Protein AF-A0A959FHJ7-F1 (afdb_monomer)

Structure (mmCIF, N/CA/C/O backbone):
data_AF-A0A959FHJ7-F1
#
_entry.id   AF-A0A959FHJ7-F1
#
loop_
_atom_site.group_PDB
_atom_site.id
_atom_site.type_symbol
_atom_site.label_atom_id
_atom_site.label_alt_id
_atom_site.label_comp_id
_atom_site.label_asym_id
_atom_site.label_entity_id
_atom_site.label_seq_id
_atom_site.pdbx_PDB_ins_code
_atom_site.Cartn_x
_atom_site.Cartn_y
_atom_site.Cartn_z
_atom_site.occupancy
_atom_site.B_iso_or_equiv
_atom_site.auth_seq_id
_atom_site.auth_comp_id
_atom_site.auth_asym_id
_atom_site.auth_atom_id
_atom_site.pdbx_PDB_model_num
ATOM 1 N N . HIS A 1 1 ? 19.401 1.268 -9.804 1.00 52.44 1 HIS A N 1
ATOM 2 C CA . HIS A 1 1 ? 18.261 1.206 -8.872 1.00 52.44 1 HIS A CA 1
ATOM 3 C C . HIS A 1 1 ? 18.418 -0.104 -8.125 1.00 52.44 1 HIS A C 1
ATOM 5 O O . HIS A 1 1 ? 18.170 -1.148 -8.712 1.00 52.44 1 HIS A O 1
ATOM 11 N N . ASP A 1 2 ? 18.992 -0.051 -6.926 1.00 54.94 2 ASP A N 1
ATOM 12 C CA . ASP A 1 2 ? 19.372 -1.228 -6.138 1.00 54.94 2 ASP A CA 1
ATOM 13 C C . ASP A 1 2 ? 18.805 -1.059 -4.726 1.00 54.94 2 ASP A C 1
ATOM 15 O O . ASP A 1 2 ? 19.416 -0.477 -3.833 1.00 54.94 2 ASP A O 1
ATOM 19 N N . SER A 1 3 ? 17.532 -1.406 -4.573 1.00 65.44 3 SER A N 1
ATOM 20 C CA . SER A 1 3 ? 16.835 -1.376 -3.290 1.00 65.44 3 SER A CA 1
ATOM 21 C C . SER A 1 3 ? 15.791 -2.479 -3.285 1.00 65.44 3 SER A C 1
ATOM 23 O O . SER A 1 3 ? 15.096 -2.698 -4.283 1.00 65.44 3 SER A O 1
ATOM 25 N N . SER A 1 4 ? 15.689 -3.192 -2.167 1.00 71.94 4 SER A N 1
ATOM 26 C CA . SER A 1 4 ? 14.669 -4.217 -1.989 1.00 71.94 4 SER A CA 1
ATOM 27 C C . SER A 1 4 ? 13.278 -3.579 -1.950 1.00 71.94 4 SER A C 1
ATOM 29 O O . SER A 1 4 ? 13.086 -2.459 -1.472 1.00 71.94 4 SER A O 1
ATOM 31 N N . ARG A 1 5 ? 12.277 -4.298 -2.465 1.00 77.19 5 ARG A N 1
ATOM 32 C CA . ARG A 1 5 ? 10.876 -3.943 -2.224 1.00 77.19 5 ARG A CA 1
ATOM 33 C C . ARG A 1 5 ? 10.487 -4.448 -0.842 1.00 77.19 5 ARG A C 1
ATOM 35 O O . ARG A 1 5 ? 10.657 -5.631 -0.558 1.00 77.19 5 ARG A O 1
ATOM 42 N N . GLY A 1 6 ? 9.951 -3.559 -0.011 1.00 79.94 6 GLY A N 1
ATOM 43 C CA . GLY A 1 6 ? 9.346 -3.950 1.258 1.00 79.94 6 GLY A CA 1
ATOM 44 C C . GLY A 1 6 ? 8.173 -4.907 1.040 1.00 79.94 6 GLY A C 1
ATOM 45 O O . GLY A 1 6 ? 7.472 -4.828 0.028 1.00 79.94 6 GLY A O 1
ATOM 46 N N . VAL A 1 7 ? 7.964 -5.807 1.997 1.00 86.75 7 VAL A N 1
ATOM 47 C CA . VAL A 1 7 ? 6.837 -6.746 2.025 1.00 86.75 7 VAL A CA 1
ATOM 48 C C . VAL A 1 7 ? 5.979 -6.491 3.257 1.00 86.75 7 VAL A C 1
ATOM 50 O O . VAL A 1 7 ? 6.491 -6.082 4.299 1.00 86.75 7 VAL A O 1
ATOM 53 N N . LEU A 1 8 ? 4.674 -6.749 3.151 1.00 88.56 8 LEU A N 1
ATOM 54 C CA . LEU A 1 8 ? 3.782 -6.747 4.305 1.00 88.56 8 LEU A CA 1
ATOM 55 C C . LEU A 1 8 ? 3.756 -8.146 4.921 1.00 88.56 8 LEU A C 1
ATOM 57 O O . LEU A 1 8 ? 3.363 -9.115 4.271 1.00 88.56 8 LEU A O 1
ATOM 61 N N . LEU A 1 9 ? 4.144 -8.228 6.189 1.00 92.12 9 LEU A N 1
ATOM 62 C CA . LEU A 1 9 ? 4.017 -9.427 7.005 1.00 92.12 9 LEU A CA 1
ATOM 63 C C . LEU A 1 9 ? 2.870 -9.225 7.993 1.00 92.12 9 LEU A C 1
ATOM 65 O O . LEU A 1 9 ? 2.947 -8.379 8.883 1.00 92.12 9 LEU A O 1
ATOM 69 N N . LYS A 1 10 ? 1.789 -9.989 7.826 1.00 92.06 10 LYS A N 1
ATOM 70 C CA . LYS A 1 10 ? 0.655 -9.972 8.751 1.00 92.06 10 LYS A CA 1
ATOM 71 C C . LYS A 1 10 ? 0.925 -10.954 9.882 1.00 92.06 10 LYS A C 1
ATOM 73 O O . LYS A 1 10 ? 0.966 -12.160 9.644 1.00 92.06 10 LYS A O 1
ATOM 78 N N . GLY A 1 11 ? 1.102 -10.423 11.087 1.00 94.44 11 GLY A N 1
ATOM 79 C CA . GLY A 1 11 ? 1.199 -11.225 12.301 1.00 94.44 11 GLY A CA 1
ATOM 80 C C . GLY A 1 11 ? -0.154 -11.820 12.693 1.00 94.44 11 GLY A C 1
ATOM 81 O O . GLY A 1 11 ? -1.194 -11.179 12.512 1.00 94.44 11 GLY A O 1
ATOM 82 N N . ASP A 1 12 ? -0.140 -13.026 13.247 1.00 93.81 12 ASP A N 1
ATOM 83 C CA . ASP A 1 12 ? -1.326 -13.696 13.796 1.00 93.81 12 ASP A CA 1
ATOM 84 C C . ASP A 1 12 ? -1.546 -13.424 15.302 1.00 93.81 12 ASP A C 1
ATOM 86 O O . ASP A 1 12 ? -2.537 -13.863 15.885 1.00 93.81 12 ASP A O 1
ATOM 90 N N . GLY A 1 13 ? -0.623 -12.689 15.933 1.00 95.31 13 GLY A N 1
ATOM 91 C CA . GLY A 1 13 ? -0.626 -12.380 17.366 1.00 95.31 13 GLY A CA 1
ATOM 92 C C . GLY A 1 13 ? 0.010 -13.45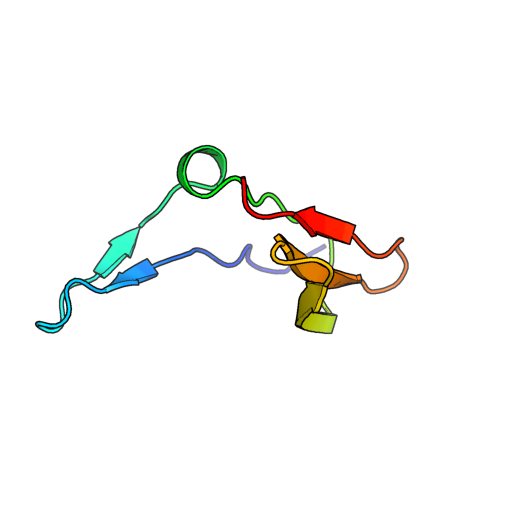3 18.258 1.00 95.31 13 GLY A C 1
ATOM 93 O O . GLY A 1 13 ? 0.070 -13.257 19.469 1.00 95.31 13 GLY A O 1
ATOM 94 N N . LYS A 1 14 ? 0.502 -14.560 17.688 1.00 96.69 14 LYS A N 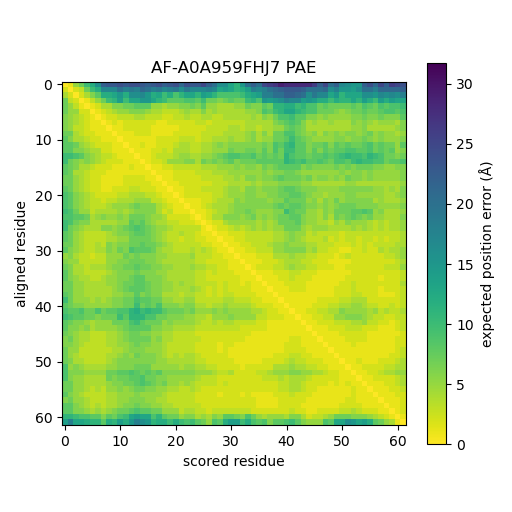1
ATOM 95 C CA . LYS A 1 14 ? 1.145 -15.680 18.401 1.00 96.69 14 LYS A CA 1
ATOM 96 C C . LYS A 1 14 ? 2.630 -15.839 18.073 1.00 96.69 14 LYS A C 1
ATOM 98 O O . LYS A 1 14 ? 3.306 -16.639 18.709 1.00 96.69 14 LYS A O 1
ATOM 103 N N . GLY A 1 15 ? 3.133 -15.046 17.131 1.00 94.12 15 GLY A N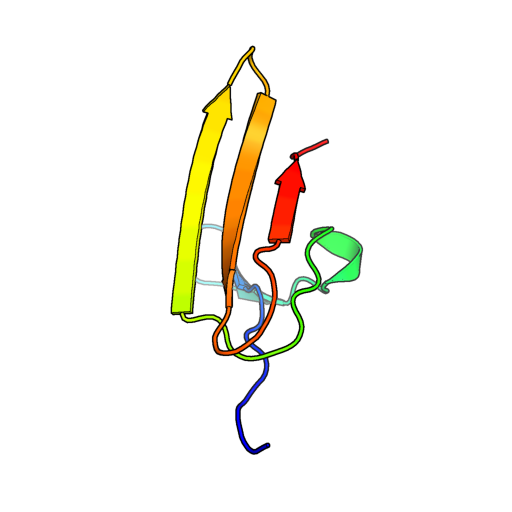 1
ATOM 104 C CA . GLY A 1 15 ? 4.535 -15.038 16.710 1.00 94.12 15 GLY A CA 1
ATOM 105 C C . GLY A 1 15 ? 4.733 -15.480 15.263 1.00 94.12 15 GLY A C 1
ATOM 106 O O . GLY A 1 15 ? 5.842 -15.341 14.750 1.00 94.12 15 GLY A O 1
ATOM 107 N N . ASP A 1 16 ? 3.670 -15.933 14.593 1.00 96.88 16 ASP A N 1
ATOM 108 C CA . ASP A 1 16 ? 3.715 -16.319 13.189 1.00 96.88 16 ASP A CA 1
ATOM 109 C C . ASP A 1 16 ? 3.378 -15.134 12.277 1.00 96.88 16 ASP A C 1
ATOM 111 O O . ASP A 1 16 ? 2.572 -14.255 12.602 1.00 96.88 16 ASP A O 1
ATOM 115 N N . PHE A 1 17 ? 3.995 -15.125 11.093 1.00 96.38 17 PHE A N 1
ATOM 116 C CA . PHE A 1 17 ? 3.825 -14.084 10.085 1.00 96.38 17 PHE A CA 1
ATOM 117 C C . PHE A 1 17 ? 3.492 -14.694 8.729 1.00 96.38 17 PHE A C 1
ATOM 119 O O . PHE A 1 17 ? 4.181 -15.588 8.246 1.00 96.38 17 PHE A O 1
ATOM 126 N N . THR A 1 18 ? 2.462 -14.159 8.075 1.00 95.00 18 THR A N 1
ATOM 127 C CA . THR A 1 18 ? 2.109 -14.524 6.699 1.00 95.00 18 THR A CA 1
ATOM 128 C C . THR A 1 18 ? 2.402 -13.362 5.761 1.00 95.00 18 THR A C 1
ATOM 130 O O . THR A 1 18 ? 2.016 -12.222 6.034 1.00 95.00 18 THR A O 1
ATOM 133 N N . TYR A 1 19 ? 3.068 -13.643 4.640 1.00 92.12 19 TYR A N 1
ATOM 134 C CA . TYR A 1 19 ? 3.248 -12.660 3.576 1.00 92.12 19 TYR A CA 1
ATOM 135 C C . TYR A 1 19 ? 1.900 -12.295 2.949 1.00 92.12 19 TYR A C 1
ATOM 137 O O . TYR A 1 19 ? 1.150 -13.170 2.515 1.00 92.12 19 TYR A O 1
ATOM 145 N N . VAL A 1 20 ? 1.608 -10.997 2.888 1.00 90.44 20 VAL A N 1
ATOM 146 C CA . VAL A 1 20 ? 0.433 -10.456 2.203 1.00 90.44 20 VAL A CA 1
ATOM 147 C C . VAL A 1 20 ? 0.885 -9.831 0.894 1.00 90.44 20 VAL A C 1
ATOM 149 O O . VAL A 1 20 ? 1.729 -8.932 0.877 1.00 90.44 20 VAL A O 1
ATOM 152 N N . THR A 1 21 ? 0.313 -10.304 -0.209 1.00 87.38 21 THR A N 1
ATOM 153 C CA . THR A 1 21 ? 0.631 -9.768 -1.536 1.00 87.38 21 THR A CA 1
ATOM 154 C C . THR A 1 21 ? 0.127 -8.324 -1.682 1.00 87.38 21 THR A C 1
ATOM 156 O O . THR A 1 21 ? -0.882 -7.963 -1.069 1.00 87.38 21 THR A O 1
ATOM 159 N N . PRO A 1 22 ? 0.771 -7.493 -2.522 1.00 82.94 22 PRO A N 1
ATOM 160 C CA . PRO A 1 22 ? 0.301 -6.137 -2.819 1.00 82.94 22 PRO A CA 1
ATOM 161 C C . PRO A 1 22 ? -1.163 -6.074 -3.274 1.00 82.94 22 PRO A C 1
ATOM 163 O O . PRO A 1 22 ? -1.888 -5.155 -2.896 1.00 82.94 22 PRO A O 1
ATOM 166 N N . ASP A 1 23 ? -1.610 -7.073 -4.039 1.00 84.75 23 ASP A N 1
ATOM 167 C CA . ASP A 1 23 ? -2.988 -7.157 -4.533 1.00 84.75 23 ASP A CA 1
ATOM 168 C C . ASP A 1 23 ? -3.985 -7.412 -3.394 1.00 84.75 23 ASP A C 1
ATOM 170 O O . ASP A 1 23 ? -5.081 -6.859 -3.389 1.00 84.75 23 ASP A O 1
ATOM 174 N N . GLN A 1 24 ? -3.590 -8.197 -2.386 1.00 83.94 24 GLN A N 1
ATOM 175 C CA . GLN A 1 24 ? -4.422 -8.472 -1.213 1.00 83.94 24 GLN A CA 1
ATOM 176 C C . GLN A 1 24 ? -4.521 -7.282 -0.254 1.00 83.94 24 GLN A C 1
ATOM 178 O O . GLN A 1 24 ? -5.548 -7.124 0.402 1.00 83.94 24 GLN A O 1
ATOM 183 N N . CYS A 1 25 ? -3.470 -6.466 -0.124 1.00 82.19 25 CYS A N 1
ATOM 184 C CA . CYS A 1 25 ? -3.487 -5.309 0.777 1.00 82.19 25 CYS A CA 1
ATOM 185 C C . CYS A 1 25 ? -3.924 -4.000 0.104 1.00 82.19 25 CYS A C 1
ATOM 187 O O . CYS A 1 25 ? -4.118 -3.005 0.800 1.00 82.19 25 CYS A O 1
ATOM 189 N N . GLY A 1 26 ? -4.080 -3.985 -1.225 1.00 85.06 26 GLY A N 1
ATOM 190 C CA . GLY A 1 26 ? -4.493 -2.803 -1.985 1.00 85.06 26 GLY A CA 1
ATOM 191 C C . GLY A 1 26 ? -3.440 -1.689 -2.033 1.00 85.06 26 GLY A C 1
ATOM 192 O O . GLY A 1 26 ? -3.762 -0.553 -2.380 1.00 85.06 26 GLY A O 1
ATOM 193 N N . ILE A 1 27 ? -2.185 -1.987 -1.677 1.00 85.50 27 ILE A N 1
ATOM 194 C CA . ILE A 1 27 ? -1.088 -1.015 -1.613 1.00 8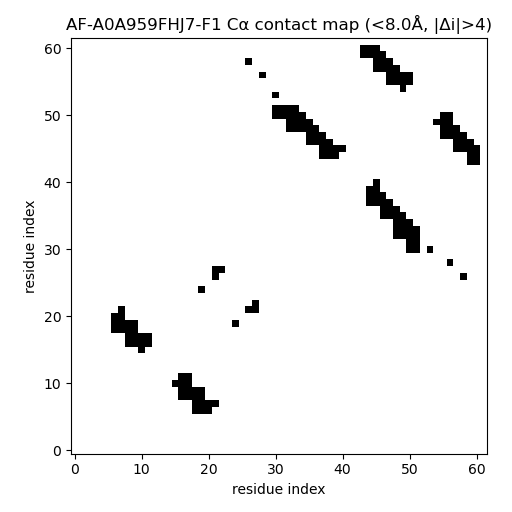5.50 27 ILE A CA 1
ATOM 195 C C . ILE A 1 27 ? 0.053 -1.490 -2.508 1.00 85.50 27 ILE A C 1
ATOM 197 O O . ILE A 1 27 ? 0.676 -2.523 -2.265 1.00 85.50 27 ILE A O 1
ATOM 201 N N . ARG A 1 28 ? 0.377 -0.689 -3.528 1.00 87.56 28 ARG A N 1
ATOM 202 C CA . ARG A 1 28 ? 1.486 -0.949 -4.450 1.00 87.56 28 ARG A CA 1
ATOM 203 C C . ARG A 1 28 ? 2.308 0.313 -4.655 1.00 87.56 28 ARG A C 1
ATOM 205 O O . ARG A 1 28 ? 1.989 1.151 -5.492 1.00 87.56 28 ARG A O 1
ATOM 212 N N . ILE A 1 29 ? 3.403 0.420 -3.911 1.00 88.31 29 ILE A N 1
ATOM 213 C CA . ILE A 1 29 ? 4.304 1.568 -3.985 1.00 88.31 29 ILE A CA 1
ATOM 214 C C . ILE A 1 29 ? 5.504 1.217 -4.863 1.00 88.31 29 ILE A C 1
ATOM 216 O O . ILE A 1 29 ? 6.158 0.192 -4.676 1.00 88.31 29 ILE A O 1
ATOM 220 N N . THR A 1 30 ? 5.797 2.083 -5.827 1.00 88.31 30 THR A N 1
ATOM 221 C CA . THR A 1 30 ? 6.999 2.010 -6.661 1.00 88.31 30 THR A CA 1
ATOM 222 C C . THR A 1 30 ? 7.878 3.232 -6.427 1.00 88.31 30 THR A C 1
ATOM 224 O O . THR A 1 30 ? 7.367 4.327 -6.178 1.00 88.31 30 THR A O 1
ATOM 227 N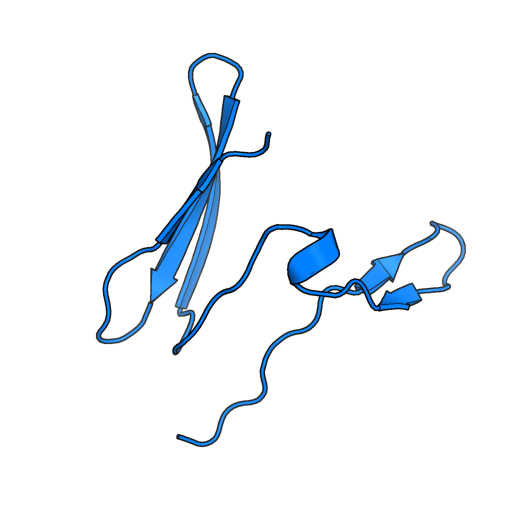 N . GLY A 1 31 ? 9.190 3.053 -6.566 1.00 88.88 31 GLY A N 1
ATOM 228 C CA . GLY A 1 31 ? 10.182 4.089 -6.294 1.00 88.88 31 GLY A CA 1
ATOM 229 C C . GLY A 1 31 ? 10.653 4.087 -4.839 1.00 88.88 31 GLY A C 1
ATOM 230 O O . GLY A 1 31 ? 10.362 3.172 -4.071 1.00 88.88 31 GLY A O 1
ATOM 231 N N . GLU A 1 32 ? 11.407 5.119 -4.482 1.00 91.38 32 GLU A N 1
ATOM 232 C CA . GLU A 1 32 ? 12.088 5.238 -3.193 1.00 91.38 32 GLU A CA 1
ATOM 233 C C . GLU A 1 32 ? 11.186 5.935 -2.171 1.00 91.38 32 GLU A C 1
ATOM 235 O O . GLU A 1 32 ? 10.914 7.130 -2.292 1.00 91.38 32 GLU A O 1
ATOM 240 N N . VAL A 1 33 ? 10.716 5.200 -1.163 1.00 91.38 33 VAL A N 1
ATOM 241 C CA . VAL A 1 33 ? 9.900 5.755 -0.073 1.00 91.38 33 VAL A CA 1
ATOM 242 C C . VAL A 1 33 ? 10.799 6.441 0.948 1.00 91.38 33 VAL A C 1
ATOM 244 O O . VAL A 1 33 ? 11.766 5.846 1.415 1.00 91.38 33 VAL A O 1
ATOM 247 N N . ARG A 1 34 ? 10.470 7.687 1.301 1.00 93.25 34 ARG A N 1
ATOM 248 C CA . ARG A 1 34 ? 11.159 8.447 2.357 1.00 93.25 34 ARG A CA 1
ATOM 249 C C . ARG A 1 34 ? 10.377 8.489 3.660 1.00 93.25 34 ARG A C 1
ATOM 251 O O . ARG A 1 34 ? 10.992 8.494 4.717 1.00 93.25 34 ARG A O 1
ATOM 258 N N . ASP A 1 35 ? 9.051 8.541 3.567 1.00 94.50 35 ASP A N 1
ATOM 259 C CA . ASP A 1 35 ? 8.164 8.593 4.726 1.00 94.50 35 ASP A CA 1
ATOM 260 C C . ASP A 1 35 ? 6.748 8.128 4.353 1.00 94.50 35 ASP A C 1
ATOM 262 O O . ASP A 1 35 ? 6.360 8.159 3.177 1.00 94.50 35 ASP A O 1
ATOM 266 N N . ALA A 1 36 ? 5.973 7.712 5.351 1.00 93.75 36 ALA A N 1
ATOM 267 C CA . ALA A 1 36 ? 4.566 7.376 5.215 1.00 93.75 36 ALA A CA 1
ATOM 268 C C . ALA A 1 36 ? 3.777 7.811 6.456 1.00 93.75 36 ALA A C 1
ATOM 270 O O . ALA A 1 36 ? 4.124 7.468 7.583 1.00 93.75 36 ALA A O 1
ATOM 271 N N . TRP A 1 37 ? 2.659 8.503 6.239 1.00 96.06 37 TRP A N 1
ATOM 272 C CA . TRP A 1 37 ? 1.777 8.974 7.303 1.00 96.06 37 TRP A CA 1
ATOM 273 C C . TRP A 1 37 ? 0.330 8.571 7.021 1.00 96.06 37 TRP A C 1
ATOM 275 O O . TRP A 1 37 ? -0.243 8.936 5.994 1.00 96.06 37 TRP A O 1
ATOM 285 N N . ALA A 1 38 ? -0.271 7.825 7.950 1.00 95.25 38 ALA A N 1
ATOM 286 C CA . ALA A 1 38 ? -1.703 7.558 7.969 1.00 95.25 38 ALA A CA 1
ATOM 287 C C . ALA A 1 38 ? -2.468 8.560 8.850 1.00 95.25 38 ALA A C 1
ATOM 289 O O . ALA A 1 38 ? -2.087 8.814 9.993 1.00 95.25 38 ALA A O 1
ATOM 290 N N . PHE A 1 39 ? -3.577 9.092 8.340 1.00 95.94 39 PHE A N 1
ATOM 291 C CA . PHE A 1 39 ? -4.442 10.034 9.051 1.00 95.94 39 PHE A CA 1
ATOM 292 C C . PHE A 1 39 ? -5.919 9.765 8.754 1.00 95.94 39 PHE A C 1
ATOM 294 O O . PHE A 1 39 ? -6.265 9.067 7.800 1.00 95.94 39 PHE A O 1
ATOM 301 N N . GLN A 1 40 ? -6.799 10.298 9.601 1.00 97.12 40 GLN A N 1
ATOM 302 C CA . GLN A 1 40 ? -8.245 10.220 9.414 1.00 97.12 40 GLN A CA 1
ATOM 303 C C . GLN A 1 40 ? -8.797 11.570 8.976 1.00 97.12 40 GLN A C 1
ATOM 305 O O . GLN A 1 40 ? -8.428 12.599 9.538 1.00 97.12 40 GLN A O 1
ATOM 310 N N . GLN A 1 41 ? -9.704 11.553 8.006 1.00 95.88 41 GLN A N 1
ATOM 311 C CA . GLN A 1 41 ? -10.451 12.725 7.568 1.00 95.88 41 GLN A CA 1
ATOM 312 C C . GLN A 1 41 ? -11.850 12.281 7.131 1.00 95.88 41 GLN A C 1
ATOM 314 O O . GLN A 1 41 ? -11.988 11.319 6.378 1.00 95.88 41 GLN A O 1
ATOM 319 N N . ASP A 1 42 ? -12.889 12.946 7.639 1.00 95.12 42 ASP A N 1
ATOM 320 C CA . ASP A 1 42 ? -14.297 12.661 7.318 1.00 95.12 42 ASP A CA 1
ATOM 321 C C . ASP A 1 42 ? -14.689 11.179 7.494 1.00 95.12 42 ASP A C 1
ATOM 323 O O . ASP A 1 42 ? -15.379 10.585 6.665 1.00 95.12 42 ASP A O 1
ATOM 327 N N . GLY A 1 43 ? -14.188 10.545 8.563 1.00 94.50 43 GLY A N 1
ATOM 328 C CA . GLY A 1 43 ? -14.432 9.128 8.866 1.00 94.50 43 GLY A CA 1
ATOM 329 C C . GLY A 1 43 ? -13.701 8.136 7.951 1.00 94.50 43 GLY A C 1
ATOM 330 O O . GLY A 1 43 ? -13.872 6.926 8.097 1.00 94.50 43 GLY A O 1
ATOM 331 N N . LYS A 1 44 ? -12.870 8.620 7.023 1.00 95.00 44 LYS A N 1
ATOM 332 C CA . LYS A 1 44 ? -12.054 7.806 6.118 1.00 95.00 44 LYS A CA 1
ATOM 333 C C . LYS A 1 44 ? -10.601 7.808 6.574 1.00 95.00 44 LYS A C 1
ATOM 335 O O . LYS A 1 44 ? -10.095 8.815 7.064 1.00 95.00 44 LYS A O 1
ATOM 340 N N . ILE A 1 45 ? -9.923 6.677 6.392 1.00 94.75 45 ILE A N 1
ATOM 341 C CA . ILE A 1 45 ? -8.484 6.562 6.641 1.00 94.75 45 ILE A CA 1
ATOM 342 C C . ILE A 1 45 ? -7.739 6.776 5.333 1.00 94.75 45 ILE A C 1
ATOM 344 O O . ILE A 1 45 ? -7.987 6.081 4.345 1.00 94.75 45 ILE A O 1
ATOM 348 N N . PHE A 1 46 ? -6.794 7.704 5.372 1.00 95.50 46 PHE A N 1
ATOM 349 C CA . PHE A 1 46 ? -5.877 8.008 4.294 1.00 95.50 46 PHE A CA 1
ATOM 350 C C . PHE A 1 46 ? -4.452 7.642 4.691 1.00 95.50 46 PHE A C 1
ATOM 352 O O . PHE A 1 46 ? -4.097 7.689 5.867 1.00 95.50 46 PHE A O 1
ATOM 359 N N . MET A 1 47 ? -3.628 7.302 3.705 1.00 95.25 47 MET A N 1
ATOM 360 C CA . MET A 1 47 ? -2.190 7.113 3.870 1.00 95.25 47 MET A CA 1
ATOM 361 C C . MET A 1 47 ? -1.449 7.892 2.788 1.00 95.25 47 MET A C 1
ATOM 363 O O . MET A 1 47 ? -1.588 7.595 1.600 1.00 95.25 47 MET A O 1
ATOM 367 N N . LEU A 1 48 ? -0.662 8.880 3.203 1.00 96.19 48 LEU A N 1
ATOM 368 C CA . LEU A 1 48 ? 0.232 9.648 2.348 1.00 96.19 48 LEU A CA 1
ATOM 369 C C . LEU A 1 48 ? 1.619 9.006 2.361 1.00 96.19 48 LEU A C 1
ATOM 371 O O . LEU A 1 48 ? 2.169 8.745 3.425 1.00 96.19 48 LEU A O 1
ATOM 375 N N . VAL A 1 49 ? 2.198 8.789 1.185 1.00 95.62 49 VAL A N 1
ATOM 376 C CA . VAL A 1 49 ? 3.550 8.247 1.019 1.00 95.62 49 VAL A CA 1
ATOM 377 C C . VAL A 1 49 ? 4.412 9.274 0.302 1.00 95.62 49 VAL A C 1
ATOM 379 O O . VAL A 1 49 ? 4.141 9.619 -0.852 1.00 95.62 49 VAL A O 1
ATOM 382 N N . ALA A 1 50 ? 5.459 9.748 0.972 1.00 96.31 50 ALA A N 1
ATOM 383 C CA . ALA A 1 50 ? 6.456 10.635 0.393 1.00 96.31 50 ALA A CA 1
ATOM 384 C C . ALA A 1 50 ? 7.521 9.815 -0.344 1.00 96.31 50 ALA A C 1
ATOM 386 O O . ALA A 1 50 ? 8.053 8.837 0.190 1.00 96.31 50 ALA A O 1
ATOM 387 N N . ARG A 1 51 ? 7.847 10.222 -1.575 1.00 94.62 51 ARG A N 1
ATOM 388 C CA . ARG A 1 51 ? 8.828 9.536 -2.422 1.00 94.62 51 ARG A CA 1
ATOM 389 C C . ARG A 1 51 ? 9.982 10.462 -2.791 1.00 94.62 51 ARG A C 1
ATOM 391 O O . ARG A 1 51 ? 9.793 11.663 -2.960 1.00 94.62 51 ARG A O 1
ATOM 398 N N . ASN A 1 52 ? 11.186 9.907 -2.886 1.00 94.12 52 ASN A N 1
ATOM 399 C CA . ASN A 1 52 ? 12.348 10.638 -3.376 1.00 94.12 52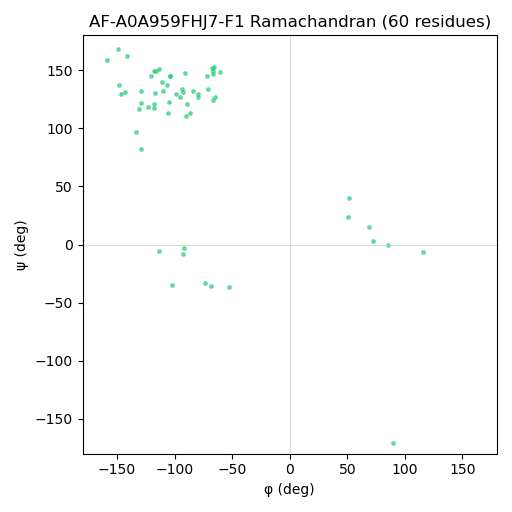 ASN A CA 1
ATOM 400 C C . ASN A 1 52 ? 12.218 10.876 -4.885 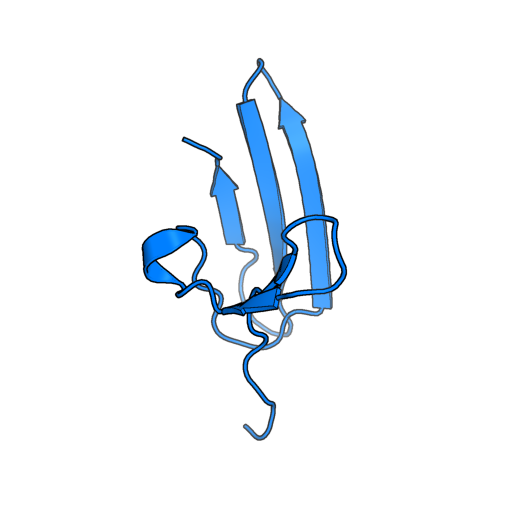1.00 94.12 52 ASN A C 1
ATOM 402 O O . ASN A 1 52 ? 11.924 9.932 -5.614 1.00 94.12 52 ASN A O 1
ATOM 406 N N . ASN A 1 53 ? 12.480 12.102 -5.348 1.00 93.69 53 ASN A N 1
ATOM 407 C CA . ASN A 1 53 ? 12.497 12.474 -6.771 1.00 93.69 53 ASN A CA 1
ATOM 408 C C . ASN A 1 53 ? 11.246 12.051 -7.579 1.00 93.69 53 ASN A C 1
ATOM 410 O O . ASN A 1 53 ? 11.314 11.914 -8.798 1.00 9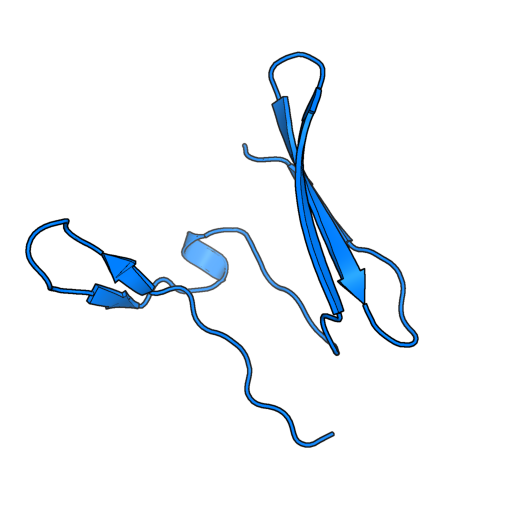3.69 53 ASN A O 1
ATOM 414 N N . ASP A 1 54 ? 10.103 11.847 -6.919 1.00 94.69 54 ASP A N 1
ATOM 415 C CA . ASP A 1 54 ? 8.839 11.440 -7.537 1.00 94.69 54 ASP A CA 1
ATOM 416 C C . ASP A 1 54 ? 7.656 12.016 -6.730 1.00 94.69 54 ASP A C 1
ATOM 418 O O . ASP A 1 54 ? 7.821 12.533 -5.624 1.00 94.69 54 ASP A O 1
ATOM 422 N N . LYS A 1 55 ? 6.441 11.953 -7.280 1.00 94.94 55 LYS A N 1
ATOM 423 C CA . LYS A 1 55 ? 5.215 12.479 -6.660 1.00 94.94 55 LYS A CA 1
ATOM 424 C C . LYS A 1 55 ? 4.844 11.695 -5.403 1.00 94.94 55 LYS A C 1
ATOM 426 O O . LYS A 1 55 ? 5.052 10.484 -5.346 1.00 94.94 55 LYS A O 1
ATOM 431 N N . SER A 1 56 ? 4.210 12.333 -4.427 1.00 95.00 56 SER A N 1
ATOM 432 C CA . SER A 1 56 ? 3.590 11.599 -3.321 1.00 95.00 56 SER A CA 1
ATOM 433 C C . SER A 1 56 ? 2.419 10.733 -3.806 1.00 95.00 56 SER A C 1
ATOM 435 O O . SER A 1 56 ? 1.793 11.022 -4.829 1.00 95.00 56 SER A O 1
ATOM 437 N N . LEU A 1 57 ? 2.139 9.648 -3.083 1.00 95.06 57 LEU A N 1
ATOM 438 C CA . LEU A 1 57 ? 0.971 8.791 -3.315 1.00 95.06 57 LEU A CA 1
ATOM 439 C C . LEU A 1 57 ? -0.007 8.953 -2.155 1.00 95.06 57 LEU A C 1
ATOM 441 O O . LEU A 1 57 ? 0.422 8.992 -1.005 1.00 95.06 57 LEU A O 1
ATOM 445 N N . LEU A 1 58 ? -1.303 9.004 -2.453 1.00 94.81 58 LEU A N 1
ATOM 446 C CA . LEU A 1 58 ? -2.365 9.009 -1.453 1.00 94.81 58 LEU A CA 1
ATOM 447 C C . LEU A 1 58 ? -3.229 7.762 -1.639 1.00 94.81 58 LEU A C 1
ATOM 449 O O . LEU A 1 58 ? -3.818 7.565 -2.700 1.00 94.81 58 LEU A O 1
ATOM 453 N N . TYR A 1 59 ? -3.304 6.937 -0.601 1.00 93.75 59 TYR A N 1
ATOM 454 C CA . TYR A 1 59 ? -4.197 5.785 -0.531 1.00 93.75 59 TYR A CA 1
ATOM 455 C C . TYR A 1 59 ? -5.372 6.111 0.381 1.00 93.75 59 TYR A C 1
ATOM 457 O O . TYR A 1 59 ? -5.196 6.785 1.394 1.00 93.75 59 TYR A O 1
ATOM 465 N N . GLN A 1 60 ? -6.553 5.596 0.052 1.00 92.06 60 GLN A N 1
ATOM 466 C CA . GLN A 1 60 ? -7.716 5.610 0.931 1.00 92.06 60 GLN A CA 1
ATOM 467 C C . GLN A 1 60 ? -8.083 4.162 1.247 1.00 92.06 60 GLN A C 1
ATOM 469 O O . GLN A 1 60 ? -8.199 3.345 0.332 1.00 92.06 60 GLN A O 1
ATOM 474 N N . ARG A 1 61 ? -8.277 3.841 2.528 1.00 83.81 61 ARG A N 1
ATOM 475 C CA . ARG A 1 61 ? -8.818 2.537 2.921 1.00 83.81 61 ARG A CA 1
ATOM 476 C C . ARG A 1 61 ? -10.267 2.443 2.427 1.00 83.81 61 ARG A C 1
ATOM 478 O O . ARG A 1 61 ? -11.053 3.350 2.715 1.00 83.81 61 ARG A O 1
ATOM 485 N N . GLN A 1 62 ? -10.573 1.399 1.654 1.00 71.62 62 GLN A N 1
ATOM 486 C CA . GLN A 1 62 ? -11.948 1.057 1.270 1.00 71.62 62 GLN A CA 1
ATOM 487 C C . GLN A 1 62 ? -12.734 0.536 2.473 1.00 71.62 62 GLN A C 1
ATOM 489 O O . GLN A 1 62 ? -12.103 -0.073 3.372 1.00 71.62 62 GLN A O 1
#

Secondary structure (DSSP, 8-state):
---PPP-EEEE-SSS-EEEE-HHHHT----S-EEEEEEEEETTEEEEEEEETTS--EEEE--

Radius of gyration: 13.52 Å; Cα contacts (8 Å, |Δi|>4): 82; chains: 1; bounding box: 34×29×27 Å

Foldseek 3Di:
DDDDDDWDWDDPVPPDTDTD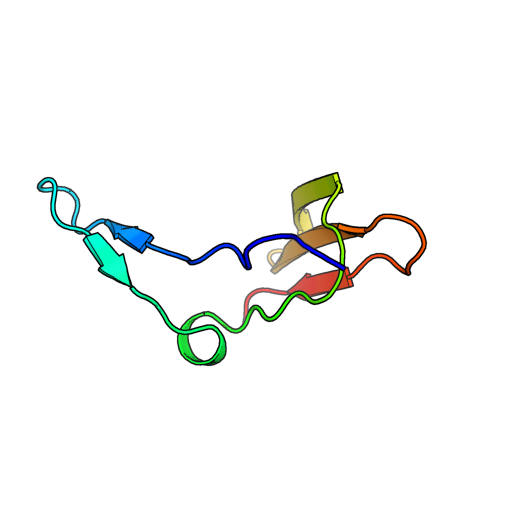DCVRVVDDDDAAWDDKDWDDDPNWIKIWTDHDPDDIDIDIDD

Nearest PDB structures (foldseek):
  4bwg-assembly2_I  TM=8.549E-01  e=7.870E-01  Escherichia coli 98NK2
  4bwg-assembly1_F  TM=8.709E-01  e=1.226E+00  Escherichia coli 98NK2
  5y2z-assembly3_F  TM=6.261E-01  e=6.108E-01  Homo sapiens
  2wv6-assembly2_H  TM=6.789E-01  e=1.392E+00  Citrobacter freundii
  6j9f-assembly1_D  TM=6.426E-01  e=4.641E+00  Xanthomonas oryzae pv. oryzae PXO99A

Solvent-accessible surface area (backbone atoms only — not comparable to full-atom values): 4206 Å² total; per-residue (Å²): 140,89,74,86,81,87,80,50,65,49,68,76,86,82,83,52,69,44,82,50,52,47,82,80,70,75,55,84,88,80,82,50,76,74,48,75,50,73,50,77,56,97,94,36,46,35,36,42,34,41,34,60,101,51,75,67,47,80,48,67,67,128

pLDDT: mean 89.55, std 9.32, range [52.44, 97.12]

Sequence (62 aa):
HDSSRGVLLKGDGKGDFTYVTPDQCGIRITGEVRDAWAFQQDGKIFMLVARNNDKSLLYQRQ

Mean predicted aligned error: 4.85 Å